Protein AF-A0A965PF74-F1 (afdb_monomer_lite)

Secondary structure (DSSP, 8-state):
----PPPPPPP-TTPPPP--STT-PPPP-GGGB-SS--SSEEETTTS-GGGGGG-SEEE--S-GGGTGGGGT-THHHHTTT-SEEE-------TTS-HHHHHHHHHHHHHHHHHHHHTT-EEEEE----GGGHHHHTTT--TT---EE-PPP---S--

pLDDT: mean 89.82, std 16.33, range [37.0, 98.81]

Foldseek 3Di:
DPPPDPDDDWDPPPDQADFPDPLSAHAADQVQADPDADPPEDEQPPDDLVCLLVGQEYEDPDDCVSCVCCLRHLCSNVVSVHQEYEFNQDAAAPPDDPVVNSVSLNSSRVSNRVVVVSNHRYAYEQEYYPVCNVVNCTSYDPPRDHYDYDDDPPPPPD

Radius of gyration: 15.99 Å; chains: 1; bounding box: 38×32×56 Å

Sequence (158 aa):
MTTDQPSQPAAPLDIVWPTDNPLELPTLRLDRQASAIVAPMACWGTVRRRDQRNVNSWHFFTDDYRFSRLWTHPQEVVATGARVCVEPNFSALDSMPFPVGWNNLYRKRWVARWWQEQGIDVIADLYVGAKYQAHNWMGIPKGWRAYATRGSAEDPEA

Structure (mmCIF, N/CA/C/O backbone):
data_AF-A0A965PF74-F1
#
_entry.id   AF-A0A965PF74-F1
#
loop_
_atom_site.group_PDB
_atom_site.id
_atom_site.type_symbol
_atom_site.label_atom_id
_atom_site.label_alt_id
_atom_site.label_comp_id
_atom_site.label_asym_id
_atom_site.label_entity_id
_atom_site.label_seq_id
_atom_site.pdbx_PDB_ins_code
_atom_site.Cartn_x
_atom_site.Cartn_y
_atom_site.Cartn_z
_atom_site.occupancy
_atom_site.B_iso_or_equiv
_atom_site.auth_seq_id
_atom_site.auth_comp_id
_atom_site.auth_asym_id
_atom_site.auth_atom_id
_atom_site.pdbx_PDB_model_num
ATOM 1 N N . MET A 1 1 ? 2.000 18.811 35.491 1.00 37.94 1 MET A N 1
ATOM 2 C CA . MET A 1 1 ? 2.237 17.385 35.187 1.00 37.94 1 MET A CA 1
ATOM 3 C C . MET A 1 1 ? 1.993 17.172 33.705 1.00 37.94 1 MET A C 1
ATOM 5 O O . MET A 1 1 ? 0.865 16.959 33.286 1.00 37.94 1 MET A O 1
ATOM 9 N N . THR A 1 2 ? 3.034 17.352 32.902 1.00 37.00 2 THR A N 1
ATOM 10 C CA . THR A 1 2 ? 3.057 17.007 31.480 1.00 37.00 2 THR A CA 1
ATOM 11 C C . THR A 1 2 ? 3.155 15.489 31.391 1.00 37.00 2 THR A C 1
ATOM 13 O O . THR A 1 2 ? 4.157 14.912 31.798 1.00 37.00 2 THR A O 1
ATOM 16 N N . THR A 1 3 ? 2.091 14.828 30.941 1.00 40.38 3 THR A N 1
ATOM 17 C CA . THR A 1 3 ? 2.146 13.413 30.564 1.00 40.38 3 THR A CA 1
ATOM 18 C C . THR A 1 3 ? 3.045 13.293 29.344 1.00 40.38 3 THR A C 1
ATOM 20 O O . THR A 1 3 ? 2.621 13.595 28.227 1.00 40.38 3 THR A O 1
ATOM 23 N N . ASP A 1 4 ? 4.290 12.905 29.583 1.00 42.03 4 ASP A N 1
ATOM 24 C CA . ASP A 1 4 ? 5.231 12.488 28.556 1.00 42.03 4 ASP A CA 1
ATOM 25 C C . ASP A 1 4 ? 4.691 11.170 27.984 1.00 42.03 4 ASP A C 1
ATOM 27 O O . ASP A 1 4 ? 4.778 10.113 28.613 1.00 42.03 4 ASP A O 1
ATOM 31 N N . GLN A 1 5 ? 3.977 11.241 26.856 1.00 38.75 5 GLN A N 1
ATOM 32 C CA . GLN A 1 5 ? 3.626 10.022 26.137 1.00 38.75 5 GLN A CA 1
ATOM 33 C C . GLN A 1 5 ? 4.939 9.439 25.614 1.00 38.75 5 GLN A C 1
ATOM 35 O O . GLN A 1 5 ? 5.648 10.156 24.903 1.00 38.75 5 GLN A O 1
ATOM 40 N N . PRO A 1 6 ? 5.279 8.175 25.923 1.00 39.25 6 PRO A N 1
ATOM 41 C CA . PRO A 1 6 ? 6.490 7.580 25.387 1.00 39.25 6 PRO A CA 1
ATOM 42 C C . PRO A 1 6 ? 6.424 7.666 23.863 1.00 39.25 6 PRO A C 1
ATOM 44 O O . PRO A 1 6 ? 5.467 7.189 23.244 1.00 39.25 6 PRO A O 1
ATOM 47 N N . SER A 1 7 ? 7.414 8.336 23.269 1.00 51.66 7 SER A N 1
ATOM 48 C CA . SER A 1 7 ? 7.573 8.353 21.819 1.00 51.66 7 SER A CA 1
ATOM 49 C C . SER A 1 7 ? 7.636 6.902 21.348 1.00 51.66 7 SER A C 1
ATOM 51 O O . SER A 1 7 ? 8.494 6.134 21.781 1.00 51.66 7 SER A O 1
ATOM 53 N N . GLN A 1 8 ? 6.662 6.484 20.537 1.00 54.59 8 GLN A N 1
ATOM 54 C CA . GLN A 1 8 ? 6.708 5.152 19.948 1.00 54.59 8 GLN A CA 1
ATOM 55 C C . GLN A 1 8 ? 7.970 5.086 19.082 1.00 54.59 8 GLN A C 1
ATOM 57 O O . GLN A 1 8 ? 8.143 5.966 18.226 1.00 54.59 8 GLN A O 1
ATOM 62 N N . PRO A 1 9 ? 8.859 4.103 19.309 1.00 51.38 9 PRO A N 1
ATOM 63 C CA . PRO A 1 9 ? 10.098 4.014 18.558 1.00 51.38 9 PRO A CA 1
ATOM 64 C C . PRO A 1 9 ? 9.778 3.919 17.066 1.00 51.38 9 PRO A C 1
ATOM 66 O O . PRO A 1 9 ? 8.797 3.285 16.667 1.00 51.38 9 PRO A O 1
ATOM 69 N N . ALA A 1 10 ? 10.588 4.590 16.245 1.00 60.22 10 ALA A N 1
ATOM 70 C CA . ALA A 1 10 ? 10.552 4.404 14.802 1.00 60.22 10 ALA A CA 1
ATOM 71 C C . ALA A 1 10 ? 10.654 2.911 14.485 1.00 60.22 10 ALA A C 1
ATOM 73 O O . ALA A 1 10 ? 11.410 2.190 15.142 1.00 60.22 10 ALA A O 1
ATOM 74 N N . ALA A 1 11 ? 9.876 2.445 13.507 1.00 62.16 11 ALA A N 1
ATOM 75 C CA . ALA A 1 11 ? 10.027 1.080 13.032 1.00 62.16 11 ALA A CA 1
ATOM 76 C C . ALA A 1 11 ? 11.496 0.850 12.643 1.00 62.16 11 ALA A C 1
ATOM 78 O O . ALA A 1 11 ? 12.057 1.681 11.921 1.00 62.16 11 ALA A O 1
ATOM 79 N N . PRO A 1 12 ? 12.135 -0.236 13.109 1.00 64.50 12 PRO A N 1
ATOM 80 C CA . PRO A 1 12 ? 13.485 -0.537 12.676 1.00 64.50 12 PRO A CA 1
ATOM 81 C C . PRO A 1 12 ? 13.431 -0.825 11.173 1.00 64.50 12 PRO A C 1
ATOM 83 O O . PRO A 1 12 ? 12.818 -1.801 10.738 1.00 64.50 12 PRO A O 1
ATOM 86 N N . LEU A 1 13 ? 14.043 0.057 10.377 1.00 67.38 13 LEU A N 1
ATOM 87 C CA . LEU A 1 13 ? 14.152 -0.093 8.919 1.00 67.38 13 LEU A CA 1
ATOM 88 C C . LEU A 1 13 ? 14.994 -1.314 8.516 1.00 67.38 13 LEU A C 1
ATOM 90 O O . LEU A 1 13 ? 15.028 -1.673 7.344 1.00 67.38 13 LEU A O 1
ATOM 94 N N . ASP A 1 14 ? 15.619 -1.972 9.491 1.00 77.62 14 ASP A N 1
ATOM 95 C CA . ASP A 1 14 ? 16.478 -3.141 9.320 1.00 77.62 14 ASP A CA 1
ATOM 96 C C . ASP A 1 14 ? 15.683 -4.458 9.218 1.00 77.62 14 ASP A C 1
ATOM 98 O O . ASP A 1 14 ? 16.266 -5.542 9.168 1.00 77.62 14 ASP A O 1
ATOM 102 N N . ILE A 1 15 ? 14.345 -4.398 9.200 1.00 85.88 15 ILE A N 1
ATOM 103 C CA . ILE A 1 15 ? 13.514 -5.582 8.974 1.00 85.88 15 ILE A CA 1
ATOM 104 C C . ILE A 1 15 ? 13.440 -5.893 7.477 1.00 85.88 15 ILE A C 1
ATOM 106 O O . ILE A 1 15 ? 12.906 -5.109 6.685 1.00 85.88 15 ILE A O 1
ATOM 110 N N . VAL A 1 16 ? 13.888 -7.097 7.123 1.00 88.56 16 VAL A N 1
ATOM 111 C CA . VAL A 1 16 ? 13.717 -7.69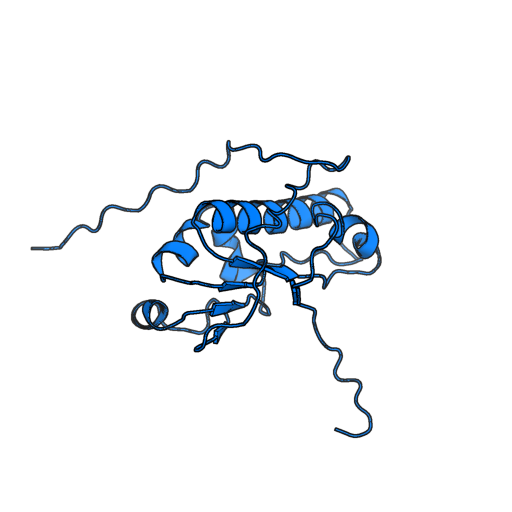1 5.795 1.00 88.56 16 VAL A CA 1
ATOM 112 C C . VAL A 1 16 ? 12.513 -8.628 5.817 1.00 88.56 16 VAL A C 1
ATOM 114 O O . VAL A 1 16 ? 12.471 -9.601 6.572 1.00 88.56 16 VAL A O 1
ATOM 117 N N . TRP A 1 17 ? 11.519 -8.335 4.983 1.00 93.75 17 TRP A N 1
ATOM 118 C CA . TRP A 1 17 ? 10.335 -9.175 4.830 1.00 93.75 17 TRP A CA 1
ATOM 119 C C . TRP A 1 17 ? 10.550 -10.251 3.757 1.00 93.75 17 TRP A C 1
ATOM 121 O O . TRP A 1 17 ? 11.285 -10.013 2.800 1.00 93.75 17 TRP A O 1
ATOM 131 N N . PRO A 1 18 ? 9.870 -11.409 3.854 1.00 95.06 18 PRO A N 1
ATOM 132 C CA . PRO A 1 18 ? 9.856 -12.390 2.775 1.00 95.06 18 PRO A CA 1
ATOM 133 C C . PRO A 1 18 ? 9.429 -11.779 1.430 1.00 95.06 18 PRO A C 1
ATOM 135 O O . PRO A 1 18 ? 8.481 -10.991 1.375 1.00 95.06 18 PRO A O 1
ATOM 138 N N . THR A 1 19 ? 10.110 -12.198 0.365 1.00 95.56 19 THR A N 1
ATOM 139 C CA . THR A 1 19 ? 9.880 -11.810 -1.032 1.00 95.56 19 THR A CA 1
ATOM 140 C C . THR A 1 19 ? 9.872 -13.055 -1.921 1.00 95.56 19 THR A C 1
ATOM 142 O O . THR A 1 19 ? 10.561 -14.036 -1.640 1.00 95.56 19 THR A O 1
ATOM 145 N N . ASP A 1 20 ? 9.105 -13.009 -3.003 1.00 93.00 20 ASP A N 1
ATOM 146 C CA . ASP A 1 20 ? 9.021 -14.022 -4.060 1.00 93.00 20 ASP A CA 1
ATOM 147 C C . ASP A 1 20 ? 9.363 -13.457 -5.453 1.00 93.00 20 ASP A C 1
ATOM 149 O O . ASP A 1 20 ? 9.092 -14.085 -6.477 1.00 93.00 20 ASP A O 1
ATOM 153 N N . ASN A 1 21 ? 9.950 -12.258 -5.502 1.00 94.81 21 ASN A N 1
ATOM 154 C CA . ASN A 1 21 ? 10.217 -11.513 -6.729 1.00 94.81 21 ASN A CA 1
ATOM 155 C C . ASN A 1 21 ? 11.663 -10.976 -6.777 1.00 94.81 21 ASN A C 1
ATOM 157 O O . ASN A 1 21 ? 12.270 -10.737 -5.731 1.00 94.81 21 ASN A O 1
ATOM 161 N N . PRO A 1 22 ? 12.223 -10.758 -7.984 1.00 93.88 22 PRO A N 1
ATOM 162 C CA . PRO A 1 22 ? 13.640 -10.424 -8.167 1.00 93.88 22 PRO A CA 1
ATOM 163 C C . PRO A 1 22 ? 14.024 -9.005 -7.727 1.00 93.88 22 PRO A C 1
ATOM 165 O O . PRO A 1 22 ? 15.208 -8.698 -7.670 1.00 93.88 22 PRO A O 1
ATOM 168 N N . LEU A 1 23 ? 13.046 -8.133 -7.454 1.00 91.75 23 LEU A N 1
ATOM 169 C CA . LEU A 1 23 ? 13.280 -6.776 -6.948 1.00 91.75 23 LEU A CA 1
ATOM 170 C C . LEU A 1 23 ? 13.248 -6.698 -5.419 1.00 91.75 23 LEU A C 1
ATOM 172 O O . LEU A 1 23 ? 13.310 -5.602 -4.868 1.00 91.75 23 LEU A O 1
ATOM 176 N N . GLU A 1 24 ? 13.105 -7.843 -4.748 1.00 94.00 24 GLU A N 1
ATOM 177 C CA . GLU A 1 24 ? 13.009 -7.934 -3.292 1.00 94.00 24 GLU A CA 1
ATOM 178 C C . GLU A 1 24 ? 11.875 -7.081 -2.696 1.00 94.00 24 GLU A C 1
ATOM 180 O O . GLU A 1 24 ? 11.925 -6.669 -1.538 1.00 94.00 24 GLU A O 1
ATOM 185 N N . LEU A 1 25 ? 10.811 -6.831 -3.474 1.00 95.56 25 LEU A N 1
ATOM 186 C CA . LEU A 1 25 ? 9.625 -6.164 -2.948 1.00 95.56 25 LEU A CA 1
ATOM 187 C C . LEU A 1 25 ? 8.958 -7.088 -1.919 1.00 95.56 25 LEU A C 1
ATOM 189 O O . LEU A 1 25 ? 8.652 -8.233 -2.261 1.00 95.56 25 LEU A O 1
ATOM 193 N N . PRO A 1 26 ? 8.670 -6.618 -0.694 1.00 96.38 26 PRO A N 1
ATOM 194 C CA . PRO A 1 26 ? 7.981 -7.423 0.306 1.00 96.38 26 PRO A CA 1
ATOM 195 C C . PRO A 1 26 ? 6.675 -8.012 -0.225 1.00 96.38 26 PRO A C 1
ATOM 197 O O . PRO A 1 26 ? 5.813 -7.282 -0.721 1.00 96.38 26 PRO A O 1
ATOM 200 N N . THR A 1 27 ? 6.505 -9.326 -0.082 1.00 97.94 27 THR A N 1
ATOM 201 C CA . THR A 1 27 ? 5.237 -9.981 -0.412 1.00 97.94 27 THR A CA 1
ATOM 202 C C . THR A 1 27 ? 4.219 -9.670 0.681 1.00 97.94 27 THR A C 1
ATOM 204 O O . THR A 1 27 ? 4.476 -9.900 1.865 1.00 97.94 27 THR A O 1
ATOM 207 N N . LEU A 1 28 ? 3.059 -9.125 0.314 1.00 98.12 28 LEU A N 1
ATOM 208 C CA . LEU A 1 28 ? 1.974 -8.860 1.255 1.00 98.12 28 LEU A CA 1
ATOM 209 C C . LEU A 1 28 ? 1.407 -10.168 1.819 1.00 98.12 28 LEU A C 1
ATOM 211 O O . LEU A 1 28 ? 1.391 -11.217 1.175 1.00 98.12 28 LEU A O 1
ATOM 215 N N . ARG A 1 29 ? 0.898 -10.086 3.044 1.00 98.06 29 ARG A N 1
ATOM 216 C CA . ARG A 1 29 ? 0.247 -11.178 3.766 1.00 98.06 29 ARG A CA 1
ATOM 217 C C . ARG A 1 29 ? -1.188 -11.367 3.297 1.00 98.06 29 ARG A C 1
ATOM 219 O O . ARG A 1 29 ? -2.026 -10.495 3.517 1.00 98.06 29 ARG A O 1
ATOM 226 N N . LEU A 1 30 ? -1.484 -12.504 2.668 1.00 97.81 30 LEU A N 1
ATOM 227 C CA . LEU A 1 30 ? -2.816 -12.795 2.122 1.00 97.81 30 LEU A CA 1
ATOM 228 C C . LEU A 1 30 ? -3.917 -12.833 3.202 1.00 97.81 30 LEU A C 1
ATOM 230 O O . LEU A 1 30 ? -5.061 -12.479 2.920 1.00 97.81 30 LEU A O 1
ATOM 234 N N . ASP A 1 31 ? -3.566 -13.220 4.433 1.00 97.94 31 ASP A N 1
ATOM 235 C CA . ASP A 1 31 ? -4.443 -13.237 5.614 1.00 97.94 31 ASP A CA 1
ATOM 236 C C . ASP A 1 31 ? -4.758 -11.836 6.170 1.00 97.94 31 ASP A C 1
ATOM 238 O O . ASP A 1 31 ? -5.593 -11.705 7.058 1.00 97.94 31 ASP A O 1
ATOM 242 N N . ARG A 1 32 ? -4.107 -10.795 5.637 1.00 98.19 32 ARG A N 1
ATOM 243 C CA . ARG A 1 32 ? -4.263 -9.381 6.013 1.00 98.19 32 ARG A CA 1
ATOM 244 C C . ARG A 1 32 ? -4.643 -8.499 4.824 1.00 98.19 32 ARG A C 1
ATOM 246 O O . ARG A 1 32 ? -4.284 -7.320 4.771 1.00 98.19 32 ARG A O 1
ATOM 253 N N . GLN A 1 33 ? -5.319 -9.070 3.831 1.00 98.38 33 GLN A N 1
ATOM 254 C CA . GLN A 1 33 ? -6.001 -8.283 2.804 1.00 98.38 33 GLN A CA 1
ATOM 255 C C . GLN A 1 33 ? -7.323 -7.748 3.366 1.00 98.38 33 GLN A C 1
ATOM 257 O O . GLN A 1 33 ? -8.042 -8.470 4.058 1.00 98.38 33 GLN A O 1
ATOM 262 N N . ALA A 1 34 ? -7.675 -6.504 3.055 1.00 98.00 34 ALA A N 1
ATOM 263 C CA . ALA A 1 34 ? -8.940 -5.942 3.513 1.00 98.00 34 ALA A CA 1
ATOM 264 C C . ALA A 1 34 ? -10.137 -6.609 2.818 1.00 98.00 34 ALA A C 1
ATOM 266 O O . ALA A 1 34 ? -10.155 -6.778 1.601 1.00 98.00 34 ALA A O 1
ATOM 267 N N . SER A 1 35 ? -11.168 -6.949 3.590 1.00 96.00 35 SER A N 1
ATOM 268 C CA . SER A 1 35 ? -12.439 -7.476 3.066 1.00 96.00 35 SER A CA 1
ATOM 269 C C . SER A 1 35 ? -13.509 -6.396 2.880 1.00 96.00 35 SER A C 1
ATOM 271 O O . SER A 1 35 ? -14.448 -6.583 2.110 1.00 96.00 35 SER A O 1
ATOM 273 N N . ALA A 1 36 ? -13.366 -5.263 3.570 1.00 95.69 36 ALA A N 1
ATOM 274 C CA . ALA A 1 36 ? -14.255 -4.112 3.498 1.00 95.69 36 ALA A CA 1
ATOM 275 C C . ALA A 1 36 ? -13.521 -2.844 3.957 1.00 95.69 36 ALA A C 1
ATOM 277 O O . ALA A 1 36 ? -12.499 -2.917 4.637 1.00 95.69 36 ALA A O 1
ATOM 278 N N . ILE A 1 37 ? -14.081 -1.680 3.632 1.00 96.31 37 ILE A N 1
ATOM 279 C CA . ILE A 1 37 ? -13.679 -0.399 4.221 1.00 96.31 37 ILE A CA 1
ATOM 280 C C . ILE A 1 37 ? -14.465 -0.204 5.519 1.00 96.31 37 ILE A C 1
ATOM 282 O O . ILE A 1 37 ? -15.681 -0.391 5.550 1.00 96.31 37 ILE A O 1
ATOM 286 N N . VAL A 1 38 ? -13.787 0.213 6.589 1.00 97.56 38 VAL A N 1
ATOM 287 C CA . VAL A 1 38 ? -14.428 0.528 7.872 1.00 97.56 38 VAL A CA 1
ATOM 288 C C . VAL A 1 38 ? -14.577 2.042 7.997 1.00 97.56 38 VAL A C 1
ATOM 290 O O . VAL A 1 38 ? -13.586 2.766 8.074 1.00 97.56 38 VAL A O 1
ATOM 293 N N . ALA A 1 39 ? -15.814 2.535 8.013 1.00 96.81 39 ALA A N 1
ATOM 294 C CA . ALA A 1 39 ? -16.088 3.962 8.155 1.00 96.81 39 ALA A CA 1
ATOM 295 C C . ALA A 1 39 ? -15.757 4.484 9.577 1.00 96.81 39 ALA A C 1
ATOM 297 O O . ALA A 1 39 ? -15.906 3.732 10.541 1.00 96.81 39 ALA A O 1
ATOM 298 N N . PRO A 1 40 ? -15.355 5.758 9.735 1.00 97.44 40 PRO A N 1
ATOM 299 C CA . PRO A 1 40 ? -15.122 6.701 8.651 1.00 97.44 40 PRO A CA 1
ATOM 300 C C . PRO A 1 40 ? -13.771 6.437 7.977 1.00 97.44 40 PRO A C 1
ATOM 302 O O . PRO A 1 40 ? -12.785 6.082 8.629 1.00 97.44 40 PRO A O 1
ATOM 305 N N . MET A 1 41 ? -13.760 6.618 6.657 1.00 97.56 41 MET A N 1
ATOM 306 C CA . MET A 1 41 ? -12.546 6.628 5.851 1.00 97.56 41 MET A CA 1
ATOM 307 C C . MET A 1 41 ? -12.120 8.072 5.604 1.00 97.56 41 MET A C 1
ATOM 309 O O . MET A 1 41 ? -12.970 8.923 5.344 1.00 97.56 41 MET A O 1
ATOM 313 N N . ALA A 1 42 ? -10.821 8.351 5.668 1.00 98.12 42 ALA A N 1
ATOM 314 C CA . ALA A 1 42 ? -10.301 9.684 5.398 1.00 98.12 42 ALA A CA 1
ATOM 315 C C . ALA A 1 42 ? -8.966 9.658 4.650 1.00 98.12 42 ALA A C 1
ATOM 317 O O . ALA A 1 42 ? -8.232 8.667 4.657 1.00 98.12 42 ALA A O 1
ATOM 318 N N . CYS A 1 43 ? -8.650 10.788 4.018 1.00 97.56 43 CYS A N 1
ATOM 319 C CA . CYS A 1 43 ? -7.372 11.001 3.358 1.00 97.56 43 CYS A CA 1
ATOM 320 C C . CYS A 1 43 ? -6.306 11.356 4.393 1.00 97.56 43 CYS A C 1
ATOM 322 O O . CYS A 1 43 ? -6.500 12.241 5.235 1.00 97.56 43 CYS A O 1
ATOM 324 N N . TRP A 1 44 ? -5.146 10.709 4.313 1.00 97.75 44 TRP A N 1
ATOM 325 C CA . TRP A 1 44 ? -4.035 11.049 5.189 1.00 97.75 44 TRP A CA 1
ATOM 326 C C . TRP A 1 44 ? -3.633 12.522 5.033 1.00 97.75 44 TRP A C 1
ATOM 328 O O . TRP A 1 44 ? -3.555 13.067 3.931 1.00 97.75 44 TRP A O 1
ATOM 338 N N . GLY A 1 45 ? -3.389 13.190 6.161 1.00 95.69 45 GLY A N 1
ATOM 339 C CA . GLY A 1 45 ? -2.996 14.598 6.193 1.00 95.69 45 GLY A CA 1
ATOM 340 C C . GLY A 1 45 ? -4.127 15.614 5.981 1.00 95.69 45 GLY A C 1
ATOM 341 O O . GLY A 1 45 ? -3.831 16.808 5.986 1.00 95.69 45 GLY A O 1
ATOM 342 N N . THR A 1 46 ? -5.392 15.202 5.816 1.00 96.56 46 THR A N 1
ATOM 343 C CA . THR A 1 46 ? -6.544 16.137 5.782 1.00 96.56 46 THR A CA 1
ATOM 344 C C . THR A 1 46 ? -7.267 16.248 7.127 1.00 96.56 46 THR A C 1
ATOM 346 O O . THR A 1 46 ? -7.935 17.244 7.397 1.00 96.56 46 THR A O 1
ATOM 349 N N . VAL A 1 47 ? -7.091 15.258 8.005 1.00 96.81 47 VAL A N 1
ATOM 350 C CA . VAL A 1 47 ? -7.692 15.213 9.344 1.00 96.81 47 VAL A CA 1
ATOM 351 C C . VAL A 1 47 ? -6.729 15.787 10.383 1.00 96.81 47 VAL A C 1
ATOM 353 O O . VAL A 1 47 ? -5.542 15.443 10.419 1.00 96.81 47 VAL A O 1
ATOM 356 N N . ARG A 1 48 ? -7.242 16.648 11.271 1.00 94.88 48 ARG A N 1
ATOM 357 C CA . ARG A 1 48 ? -6.468 17.226 12.382 1.00 94.88 48 ARG A CA 1
ATOM 358 C C . ARG A 1 48 ? -5.982 16.115 13.313 1.00 94.88 48 ARG A C 1
ATOM 360 O O . ARG A 1 48 ? -6.749 15.222 13.648 1.00 94.88 48 ARG A O 1
ATOM 367 N N . ARG A 1 49 ? -4.746 16.215 13.815 1.00 91.75 49 ARG A N 1
ATOM 368 C CA . ARG A 1 49 ? -4.110 15.177 14.658 1.00 91.75 49 ARG A CA 1
ATOM 369 C C . ARG A 1 49 ? -4.987 14.654 15.801 1.00 91.75 49 ARG A C 1
ATOM 371 O O . ARG A 1 49 ? -5.060 13.451 16.003 1.00 91.75 49 ARG A O 1
ATOM 378 N N . ARG A 1 50 ? -5.681 15.542 16.522 1.00 93.19 50 ARG A N 1
ATOM 379 C CA . ARG A 1 50 ? -6.558 15.158 17.646 1.00 93.19 50 ARG A CA 1
ATOM 380 C C . ARG A 1 50 ? -7.772 14.316 17.229 1.00 93.19 50 ARG A C 1
ATOM 382 O O . ARG A 1 50 ? -8.282 13.561 18.043 1.00 93.19 50 ARG A O 1
ATOM 389 N N . ASP A 1 51 ? -8.202 14.447 15.975 1.00 96.56 51 ASP A N 1
ATOM 390 C CA . ASP A 1 51 ? -9.398 13.805 15.427 1.00 96.56 51 ASP A CA 1
ATOM 391 C C . ASP A 1 51 ? -9.048 12.511 14.660 1.00 96.56 51 ASP A C 1
ATOM 393 O O . ASP A 1 51 ? -9.937 11.750 14.293 1.00 96.56 51 ASP A O 1
ATOM 397 N N . GLN A 1 52 ? -7.755 12.219 14.448 1.00 96.56 52 GLN A N 1
ATOM 398 C CA . GLN A 1 52 ? -7.296 11.037 13.702 1.00 96.56 52 GLN A CA 1
ATOM 399 C C . GLN A 1 52 ? -7.699 9.712 14.359 1.00 96.56 52 GLN A C 1
ATOM 401 O O . GLN A 1 52 ? -7.918 8.740 13.649 1.00 96.56 52 GLN A O 1
ATOM 406 N N . ARG A 1 53 ? -7.863 9.679 15.690 1.00 96.00 53 ARG A N 1
ATOM 407 C CA . ARG A 1 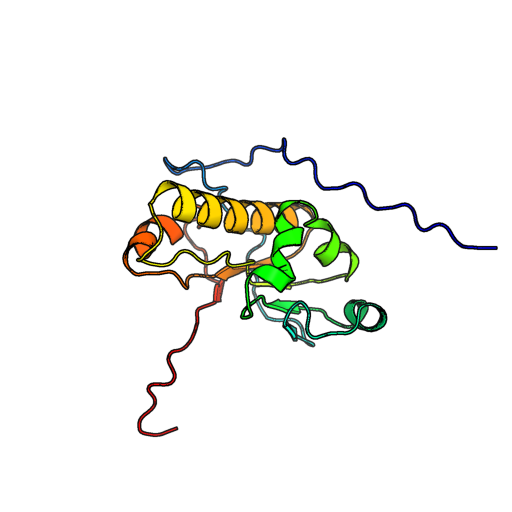53 ? -8.335 8.484 16.418 1.00 96.00 53 ARG A CA 1
ATOM 408 C C . ARG A 1 53 ? -9.788 8.103 16.124 1.00 96.00 53 ARG A C 1
ATOM 410 O O . ARG A 1 53 ? -10.221 7.028 16.515 1.00 96.00 53 ARG A O 1
ATOM 417 N N . ASN A 1 54 ? -10.534 8.976 15.449 1.00 97.00 54 ASN A N 1
ATOM 418 C CA . ASN A 1 54 ? -11.902 8.699 15.022 1.00 97.00 54 ASN A CA 1
ATOM 419 C C . ASN A 1 54 ? -11.959 8.084 13.615 1.00 97.00 54 ASN A C 1
ATOM 421 O O . ASN A 1 54 ? -13.052 7.800 13.136 1.00 97.00 54 ASN A O 1
ATOM 425 N N . VAL A 1 55 ? -10.818 7.916 12.936 1.00 98.25 55 VAL A N 1
ATOM 426 C CA . VAL A 1 55 ? -10.735 7.366 11.579 1.00 98.25 55 VAL A CA 1
ATOM 427 C C . VAL A 1 55 ? -10.396 5.886 11.639 1.00 98.25 55 VAL A C 1
ATOM 429 O O . VAL A 1 55 ? -9.371 5.495 12.187 1.00 98.25 55 VAL A O 1
ATOM 432 N N . ASN A 1 56 ? -11.249 5.062 11.031 1.00 98.25 56 ASN A N 1
ATOM 433 C CA . ASN A 1 56 ? -11.063 3.614 11.009 1.00 98.25 56 ASN A CA 1
ATOM 434 C C . ASN A 1 56 ? -10.343 3.134 9.743 1.00 98.25 56 ASN A C 1
ATOM 436 O O . ASN A 1 56 ? -9.724 2.068 9.776 1.00 98.25 56 ASN A O 1
ATOM 440 N N . SER A 1 57 ? -10.410 3.904 8.649 1.00 98.62 57 SER A N 1
ATOM 441 C CA . SER A 1 57 ? -9.717 3.579 7.398 1.00 98.62 57 SER A CA 1
ATOM 442 C C . SER A 1 57 ? -8.965 4.768 6.803 1.00 98.62 57 SER A C 1
ATOM 444 O O . SER A 1 57 ? -9.523 5.858 6.682 1.00 98.62 57 SER A O 1
ATOM 446 N N . TRP A 1 58 ? -7.727 4.556 6.357 1.00 98.50 58 TRP A N 1
ATOM 447 C CA . TRP A 1 58 ? -6.933 5.592 5.684 1.00 98.50 58 TRP A CA 1
ATOM 448 C C . TRP A 1 58 ? -6.716 5.289 4.206 1.00 98.50 58 TRP A C 1
ATOM 450 O O . TRP A 1 58 ? -6.480 4.144 3.823 1.00 98.50 58 TRP A O 1
ATOM 460 N N . HIS A 1 59 ? -6.733 6.336 3.383 1.00 97.62 59 HIS A N 1
ATOM 461 C CA . HIS A 1 59 ? -6.195 6.297 2.026 1.00 97.62 59 HIS A CA 1
ATOM 462 C C . HIS A 1 59 ? -5.162 7.404 1.806 1.00 97.62 59 HIS A C 1
ATOM 464 O O . HIS A 1 59 ? -5.133 8.409 2.521 1.00 97.62 59 HIS A O 1
ATOM 470 N N . PHE A 1 60 ? -4.330 7.220 0.781 1.00 97.19 60 PHE A N 1
ATOM 471 C CA . PHE A 1 60 ? -3.179 8.078 0.487 1.00 97.19 60 PHE A CA 1
ATOM 472 C C . PHE A 1 60 ? -3.250 8.702 -0.912 1.00 97.19 60 PHE A C 1
ATOM 474 O O . PHE A 1 60 ? -2.233 9.085 -1.474 1.00 97.19 60 PHE A O 1
ATOM 481 N N . PHE A 1 61 ? -4.460 8.840 -1.465 1.00 94.62 61 PHE A N 1
ATOM 482 C CA . PHE A 1 61 ? -4.723 9.549 -2.727 1.00 94.62 61 PHE A CA 1
ATOM 483 C C . PHE A 1 61 ? -4.562 11.071 -2.569 1.00 94.62 61 PHE A C 1
ATOM 485 O O . PHE A 1 61 ? -5.528 11.828 -2.601 1.00 94.62 61 PHE A O 1
ATOM 492 N N . THR A 1 62 ? -3.327 11.501 -2.340 1.00 94.19 62 THR A N 1
ATOM 493 C CA . THR A 1 62 ? -2.890 12.885 -2.148 1.00 94.19 62 THR A CA 1
ATOM 494 C C . THR A 1 62 ? -1.399 12.980 -2.482 1.00 94.19 62 THR A C 1
ATOM 496 O O . THR A 1 62 ? -0.754 11.967 -2.723 1.00 94.19 62 THR A O 1
ATOM 499 N N . ASP A 1 63 ? -0.828 14.181 -2.460 1.00 93.56 63 ASP A N 1
ATOM 500 C CA . ASP A 1 63 ? 0.605 14.372 -2.692 1.00 93.56 63 ASP A CA 1
ATOM 501 C C . ASP A 1 63 ? 1.506 13.604 -1.702 1.00 93.56 63 ASP A C 1
ATOM 503 O O . ASP A 1 63 ? 1.353 13.725 -0.478 1.00 93.56 63 ASP A O 1
ATOM 507 N N . ASP A 1 64 ? 2.522 12.919 -2.241 1.00 93.00 64 ASP A N 1
ATOM 508 C CA . ASP A 1 64 ? 3.520 12.122 -1.513 1.00 93.00 64 ASP A CA 1
ATOM 509 C C . ASP A 1 64 ? 4.113 12.813 -0.284 1.00 93.00 64 ASP A C 1
ATOM 511 O O . ASP A 1 64 ? 4.370 12.168 0.735 1.00 93.00 64 ASP A O 1
ATOM 515 N N . TYR A 1 65 ? 4.342 14.131 -0.342 1.00 93.75 65 TYR A N 1
ATOM 516 C CA . TYR A 1 65 ? 4.990 14.848 0.757 1.00 93.75 65 TYR A CA 1
ATOM 517 C C . TYR A 1 65 ? 4.221 14.689 2.078 1.00 93.75 65 TYR A C 1
ATOM 519 O O . TYR A 1 65 ? 4.851 14.634 3.136 1.00 93.75 65 TYR A O 1
ATOM 527 N N . ARG A 1 66 ? 2.888 14.525 2.029 1.00 95.00 66 ARG A N 1
ATOM 528 C CA . ARG A 1 66 ? 2.030 14.368 3.216 1.00 95.00 66 ARG A CA 1
ATOM 529 C C . ARG A 1 66 ? 2.255 13.061 3.970 1.00 95.00 66 ARG A C 1
ATOM 531 O O . ARG A 1 66 ? 2.036 13.020 5.178 1.00 95.00 66 ARG A O 1
ATOM 538 N N . PHE A 1 67 ? 2.670 12.004 3.277 1.00 95.19 67 PHE A N 1
ATOM 539 C CA . PHE A 1 67 ? 2.916 10.681 3.861 1.00 95.19 67 PHE A CA 1
ATOM 540 C C . PHE A 1 67 ? 4.360 10.202 3.687 1.00 95.19 67 PHE A C 1
ATOM 542 O O . PHE A 1 67 ? 4.704 9.105 4.116 1.00 95.19 67 PHE A O 1
ATOM 549 N N . SER A 1 68 ? 5.238 11.043 3.135 1.00 94.12 68 SER A N 1
ATOM 550 C CA . SER A 1 68 ? 6.670 10.775 2.961 1.00 94.12 68 SER A CA 1
ATOM 551 C C . SER A 1 68 ? 7.342 10.256 4.236 1.00 94.12 68 SER A C 1
ATOM 553 O O . SER A 1 68 ? 8.156 9.331 4.180 1.00 94.12 68 SER A O 1
ATOM 555 N N . ARG A 1 69 ? 6.938 10.803 5.391 1.00 94.00 69 ARG A N 1
ATOM 556 C CA . ARG A 1 69 ? 7.429 10.427 6.719 1.00 94.00 69 ARG A CA 1
ATOM 557 C C . ARG A 1 69 ? 7.046 9.005 7.136 1.00 94.00 69 ARG A C 1
ATOM 559 O O . ARG A 1 69 ? 7.784 8.409 7.910 1.00 94.00 69 ARG A O 1
ATOM 566 N N . LEU A 1 70 ? 5.966 8.430 6.601 1.00 95.38 70 LEU A N 1
ATOM 567 C CA . LEU A 1 70 ? 5.532 7.067 6.940 1.00 95.38 70 LEU A CA 1
ATOM 568 C C . LEU A 1 70 ? 6.530 5.999 6.500 1.00 95.38 70 LEU A C 1
ATOM 570 O O . LEU A 1 70 ? 6.499 4.898 7.030 1.00 95.38 70 LEU A O 1
ATOM 574 N N . TRP A 1 71 ? 7.452 6.331 5.593 1.00 94.00 71 TRP A N 1
ATOM 575 C CA . TRP A 1 71 ? 8.579 5.456 5.285 1.00 94.00 71 TRP A CA 1
ATOM 576 C C . TRP A 1 71 ? 9.440 5.171 6.522 1.00 94.00 71 TRP A C 1
ATOM 578 O O . TRP A 1 71 ? 9.776 4.028 6.786 1.00 94.00 71 TRP A O 1
ATOM 588 N N . THR A 1 72 ? 9.761 6.204 7.300 1.00 93.25 72 THR A N 1
ATOM 589 C CA . THR A 1 72 ? 10.591 6.091 8.510 1.00 93.25 72 THR A CA 1
ATOM 590 C C . THR A 1 72 ? 9.759 5.989 9.790 1.00 93.25 72 THR A C 1
ATOM 592 O O . THR A 1 72 ? 10.277 5.598 10.830 1.00 93.25 72 THR A O 1
ATOM 595 N N . HIS A 1 73 ? 8.478 6.364 9.734 1.00 94.94 73 HIS A N 1
ATOM 596 C CA . HIS A 1 73 ? 7.565 6.392 10.877 1.00 94.94 73 HIS A CA 1
ATOM 597 C C . HIS A 1 73 ? 6.214 5.721 10.558 1.00 94.94 73 HIS A C 1
ATOM 599 O O . HIS A 1 73 ? 5.162 6.355 10.706 1.00 94.94 73 HIS A O 1
ATOM 605 N N . PRO A 1 74 ? 6.186 4.454 10.107 1.00 95.56 74 PRO A N 1
ATOM 606 C CA . PRO A 1 74 ? 4.934 3.787 9.747 1.00 95.56 74 PRO A CA 1
ATOM 607 C C . PRO A 1 74 ? 3.994 3.606 10.954 1.00 95.56 74 PRO A C 1
ATOM 609 O O . PRO A 1 74 ? 2.779 3.494 10.772 1.00 95.56 74 PRO A O 1
ATOM 612 N N . GLN A 1 75 ? 4.525 3.652 12.185 1.00 95.25 75 GLN A N 1
ATOM 613 C CA . GLN A 1 75 ? 3.760 3.580 13.430 1.00 95.25 75 GLN A CA 1
ATOM 614 C C . GLN A 1 75 ? 2.779 4.741 13.625 1.00 95.25 75 GLN A C 1
ATOM 616 O O . GLN A 1 75 ? 1.819 4.589 14.376 1.00 95.25 75 GLN A O 1
ATOM 621 N N . GLU A 1 76 ? 2.956 5.876 12.933 1.00 96.00 76 GLU A N 1
ATOM 622 C CA . GLU A 1 76 ? 2.011 6.999 13.025 1.00 96.00 76 GLU A CA 1
ATOM 623 C C . GLU A 1 76 ? 0.586 6.583 12.631 1.00 96.00 76 GLU A C 1
ATOM 625 O O . GLU A 1 76 ? -0.370 7.006 13.276 1.00 96.00 76 GLU A O 1
ATOM 630 N N . VAL A 1 77 ? 0.433 5.710 11.628 1.00 97.25 77 VAL A N 1
ATOM 631 C CA . VAL A 1 77 ? -0.877 5.174 11.222 1.00 97.25 77 VAL A CA 1
ATOM 632 C C . VAL A 1 77 ? -1.439 4.232 12.283 1.00 97.25 77 VAL A C 1
ATOM 634 O O . VAL A 1 77 ? -2.610 4.335 12.641 1.00 97.25 77 VAL A O 1
ATOM 637 N N . VAL A 1 78 ? -0.606 3.362 12.851 1.00 96.62 78 VAL A N 1
ATOM 638 C CA . VAL A 1 78 ? -1.017 2.427 13.913 1.00 96.62 78 VAL A CA 1
ATOM 639 C C . VAL A 1 78 ? -1.482 3.179 15.158 1.00 96.62 78 VAL A C 1
ATOM 641 O O . VAL A 1 78 ? -2.497 2.823 15.753 1.00 96.62 78 VAL A O 1
ATOM 644 N N . ALA A 1 79 ? -0.818 4.282 15.507 1.00 96.75 79 ALA A N 1
ATOM 645 C CA . ALA A 1 79 ? -1.198 5.143 16.625 1.00 96.75 79 ALA A CA 1
ATOM 646 C C . ALA A 1 79 ? -2.586 5.799 16.464 1.00 96.75 79 ALA A C 1
ATOM 648 O O . ALA A 1 79 ? -3.163 6.255 17.458 1.00 96.75 79 ALA A O 1
ATOM 649 N N . THR A 1 80 ? -3.134 5.843 15.242 1.00 97.75 80 THR A N 1
ATOM 650 C CA . THR A 1 80 ? -4.515 6.295 15.002 1.00 97.75 80 THR A CA 1
ATOM 651 C C . THR A 1 80 ? -5.563 5.247 15.382 1.00 97.75 80 THR A C 1
ATOM 653 O O . THR A 1 80 ? -6.718 5.609 15.565 1.00 97.75 80 THR A O 1
ATOM 656 N N . GLY A 1 81 ? -5.188 3.973 15.544 1.00 97.56 81 GLY A N 1
ATOM 657 C CA . GLY A 1 81 ? -6.145 2.876 15.723 1.00 97.56 81 GLY A CA 1
ATOM 658 C C . GLY A 1 81 ? -6.800 2.415 14.417 1.00 97.56 81 GLY A C 1
ATOM 659 O O . GLY A 1 81 ? -7.848 1.771 14.453 1.00 97.56 81 GLY A O 1
ATOM 660 N N . ALA A 1 82 ? -6.197 2.749 13.270 1.00 98.06 82 ALA A N 1
ATOM 661 C CA . ALA A 1 82 ? -6.677 2.340 11.957 1.00 98.06 82 ALA A CA 1
ATOM 662 C C . ALA A 1 82 ? -6.860 0.821 11.868 1.00 98.06 82 ALA A C 1
ATOM 664 O O . ALA A 1 82 ? -6.016 0.051 12.319 1.00 98.06 82 ALA A O 1
ATOM 665 N N . ARG A 1 83 ? -7.957 0.397 11.240 1.00 98.38 83 ARG A N 1
ATOM 666 C CA . ARG A 1 83 ? -8.273 -1.015 10.990 1.00 98.38 83 ARG A CA 1
ATOM 667 C C . ARG A 1 83 ? -7.940 -1.426 9.565 1.00 98.38 83 ARG A C 1
ATOM 669 O O . ARG A 1 83 ? -7.551 -2.565 9.337 1.00 98.38 83 ARG A O 1
ATOM 676 N N . VAL A 1 84 ? -8.098 -0.496 8.624 1.00 98.69 84 VAL A N 1
ATOM 677 C CA . VAL A 1 84 ? -7.854 -0.720 7.198 1.00 98.69 84 VAL A CA 1
ATOM 678 C C . VAL A 1 84 ? -7.029 0.424 6.628 1.00 98.69 84 VAL A C 1
ATOM 680 O O . VAL A 1 84 ? -7.249 1.586 6.966 1.00 98.69 84 VAL A O 1
ATOM 683 N N . CYS A 1 85 ? -6.083 0.128 5.747 1.00 98.50 85 CYS A N 1
ATOM 684 C CA . CYS A 1 85 ? -5.347 1.150 5.009 1.00 98.50 85 CYS A CA 1
ATOM 685 C C . CYS A 1 85 ? -5.227 0.772 3.536 1.00 98.50 85 CYS A C 1
ATOM 687 O O . CYS A 1 85 ? -4.874 -0.356 3.201 1.00 98.50 85 CYS A O 1
ATOM 689 N N . VAL A 1 86 ? -5.461 1.733 2.647 1.00 98.38 86 VAL A N 1
ATOM 690 C CA . VAL A 1 86 ? -4.879 1.659 1.304 1.00 98.38 86 VAL A CA 1
ATOM 691 C C . VAL A 1 86 ? -3.368 1.819 1.454 1.00 98.38 86 VAL A C 1
ATOM 693 O O . VAL A 1 86 ? -2.905 2.581 2.295 1.00 98.38 86 VAL A O 1
ATOM 696 N N . GLU A 1 87 ? -2.589 1.081 0.681 1.00 97.06 87 GLU A N 1
ATOM 697 C CA . GLU A 1 87 ? -1.135 1.211 0.652 1.00 97.06 87 GLU A CA 1
ATOM 698 C C . GLU A 1 87 ? -0.690 2.664 0.354 1.00 97.06 87 GLU A C 1
ATOM 700 O O . GLU A 1 87 ? -1.300 3.328 -0.490 1.00 97.06 87 GLU A O 1
ATOM 705 N N . PRO A 1 88 ? 0.371 3.190 1.002 1.00 96.38 88 PRO A N 1
ATOM 706 C CA . PRO A 1 88 ? 0.845 4.538 0.729 1.00 96.38 88 PRO A CA 1
ATOM 707 C C . PRO A 1 88 ? 1.646 4.520 -0.570 1.00 96.38 88 PRO A C 1
ATOM 709 O O . PRO A 1 88 ? 2.787 4.058 -0.618 1.00 96.38 88 PRO A O 1
ATOM 712 N N . ASN A 1 89 ? 1.029 4.987 -1.648 1.00 93.25 89 ASN A N 1
ATOM 713 C CA . ASN A 1 89 ? 1.603 4.889 -2.977 1.00 93.25 89 ASN A CA 1
ATOM 714 C C . ASN A 1 89 ? 2.599 6.026 -3.252 1.00 93.25 89 ASN A C 1
ATOM 716 O O . ASN A 1 89 ? 2.213 7.097 -3.707 1.00 93.25 89 ASN A O 1
ATOM 720 N N . PHE A 1 90 ? 3.885 5.787 -2.975 1.00 95.12 90 PHE A N 1
ATOM 721 C CA . PHE A 1 90 ? 4.957 6.689 -3.401 1.00 95.12 90 PHE A CA 1
ATOM 722 C C . PHE A 1 90 ? 5.019 6.718 -4.931 1.00 95.12 90 PHE A C 1
ATOM 724 O O . PHE A 1 90 ? 5.169 5.680 -5.578 1.00 95.12 90 PHE A O 1
ATOM 731 N N . SER A 1 91 ? 4.915 7.910 -5.502 1.00 94.44 91 SER A N 1
ATOM 732 C CA . SER A 1 91 ? 4.762 8.138 -6.932 1.00 94.44 91 SER A CA 1
ATOM 733 C C . SER A 1 91 ? 5.863 7.446 -7.742 1.00 94.44 91 SER A C 1
ATOM 735 O O . SER A 1 91 ? 7.048 7.723 -7.566 1.00 94.44 91 SER A O 1
ATOM 737 N N . ALA A 1 92 ? 5.477 6.571 -8.672 1.00 95.94 92 ALA A N 1
ATOM 738 C CA . ALA A 1 92 ? 6.361 5.950 -9.660 1.00 95.94 92 ALA A CA 1
ATOM 739 C C . ALA A 1 92 ? 5.892 6.352 -11.067 1.00 95.94 92 ALA A C 1
ATOM 741 O O . ALA A 1 92 ? 5.016 5.715 -11.651 1.00 95.94 92 ALA A O 1
ATOM 742 N N . LEU A 1 93 ? 6.431 7.462 -11.580 1.00 95.75 93 LEU A N 1
ATOM 743 C CA . LEU A 1 93 ? 6.007 8.096 -12.838 1.00 95.75 93 LEU A CA 1
ATOM 744 C C . LEU A 1 93 ? 6.909 7.690 -14.004 1.00 95.75 93 LEU A C 1
ATOM 746 O O . LEU A 1 93 ? 8.104 7.505 -13.804 1.00 95.75 93 LEU A O 1
ATOM 750 N N . ASP A 1 94 ? 6.388 7.657 -15.232 1.00 96.62 94 ASP A N 1
ATOM 751 C CA . ASP A 1 94 ? 7.146 7.237 -16.428 1.00 96.62 94 ASP A CA 1
ATOM 752 C C . ASP A 1 94 ? 8.431 8.043 -16.675 1.00 96.62 94 ASP A C 1
ATOM 754 O O . ASP A 1 94 ? 9.426 7.503 -17.165 1.00 96.62 94 ASP A O 1
ATOM 758 N N . SER A 1 95 ? 8.437 9.311 -16.259 1.00 97.25 95 SER A N 1
ATOM 759 C CA . SER A 1 95 ? 9.597 10.204 -16.313 1.00 97.25 95 SER A CA 1
ATOM 760 C C . SER A 1 95 ? 10.702 9.856 -15.308 1.00 97.25 95 SER A C 1
ATOM 762 O O . SER A 1 95 ? 11.846 10.270 -15.492 1.00 97.25 95 SER A O 1
ATOM 764 N N . MET A 1 96 ? 10.403 9.095 -14.251 1.00 97.38 96 MET A N 1
ATOM 765 C CA . MET A 1 96 ? 11.390 8.710 -13.242 1.00 97.38 96 MET A CA 1
ATOM 766 C C . MET A 1 96 ? 12.330 7.620 -13.778 1.00 97.38 96 MET A C 1
ATOM 768 O O . MET A 1 96 ? 11.882 6.698 -14.475 1.00 97.38 96 MET A O 1
ATOM 772 N N . PRO A 1 97 ? 13.631 7.653 -13.436 1.00 97.75 97 PRO A N 1
ATOM 773 C CA . PRO A 1 97 ? 14.548 6.560 -13.744 1.00 97.75 97 PRO A CA 1
ATOM 774 C C . PRO A 1 97 ? 14.209 5.315 -12.906 1.00 97.75 97 PRO A C 1
ATOM 776 O O . PRO A 1 97 ? 13.705 5.434 -11.788 1.00 97.75 97 PRO A O 1
ATOM 779 N N . PHE A 1 98 ? 14.512 4.120 -13.432 1.00 96.19 98 PHE A N 1
ATOM 780 C CA . PHE A 1 98 ? 14.145 2.846 -12.793 1.00 96.19 98 PHE A CA 1
ATOM 781 C C . PHE A 1 98 ? 14.565 2.732 -11.319 1.00 96.19 98 PHE A C 1
ATOM 783 O O . PHE A 1 98 ? 13.711 2.343 -10.527 1.00 96.19 98 PHE A O 1
ATOM 790 N N . PRO A 1 99 ? 15.786 3.137 -10.902 1.00 97.00 99 PRO A N 1
ATOM 791 C CA . PRO A 1 99 ? 16.176 3.059 -9.494 1.00 97.00 99 PRO A CA 1
ATOM 792 C C . PRO A 1 99 ? 15.245 3.833 -8.550 1.00 97.00 99 PRO A C 1
ATOM 794 O O . PRO A 1 99 ? 14.936 3.362 -7.460 1.00 97.00 99 PRO A O 1
ATOM 797 N N . VAL A 1 100 ? 14.751 5.001 -8.977 1.00 97.00 100 VAL A N 1
ATOM 798 C CA . VAL A 1 100 ? 13.838 5.826 -8.171 1.00 97.00 100 VAL A CA 1
ATOM 799 C C . VAL A 1 100 ? 12.457 5.180 -8.098 1.00 97.00 100 VAL A C 1
ATOM 801 O O . VAL A 1 100 ? 11.898 5.051 -7.010 1.00 97.00 100 VAL A O 1
ATOM 804 N N . GLY A 1 101 ? 11.924 4.731 -9.237 1.00 97.31 101 GLY A N 1
ATOM 805 C CA . GLY A 1 101 ? 10.621 4.070 -9.276 1.00 97.31 101 GLY A CA 1
ATOM 806 C C . GLY A 1 101 ? 10.605 2.757 -8.491 1.00 97.31 101 GLY A C 1
ATOM 807 O O . GLY A 1 101 ? 9.689 2.533 -7.707 1.00 97.31 101 GLY A O 1
ATOM 808 N N . TRP A 1 102 ? 11.640 1.923 -8.621 1.00 97.38 102 TRP A N 1
ATOM 809 C CA . TRP A 1 102 ? 11.767 0.682 -7.851 1.00 97.38 102 TRP A CA 1
ATOM 810 C C . TRP A 1 102 ? 11.879 0.935 -6.351 1.00 97.38 102 TRP A C 1
ATOM 812 O O . TRP A 1 102 ? 11.194 0.269 -5.581 1.00 97.38 102 TRP A O 1
ATOM 822 N N . ASN A 1 103 ? 12.653 1.938 -5.929 1.00 96.50 103 ASN A N 1
ATOM 823 C CA . ASN A 1 103 ? 12.701 2.326 -4.521 1.00 96.50 103 ASN A CA 1
ATOM 824 C C . ASN A 1 103 ? 11.316 2.753 -4.005 1.00 96.50 103 ASN A C 1
ATOM 826 O O . ASN A 1 103 ? 10.917 2.380 -2.907 1.00 96.50 103 ASN A O 1
ATOM 830 N N . ASN A 1 104 ? 10.538 3.488 -4.798 1.00 97.19 104 ASN A N 1
ATOM 831 C CA . ASN A 1 104 ? 9.187 3.883 -4.404 1.00 97.19 104 ASN A CA 1
ATOM 832 C C . ASN A 1 104 ? 8.221 2.687 -4.321 1.00 97.19 104 ASN A C 1
ATOM 834 O O . ASN A 1 104 ? 7.462 2.598 -3.353 1.00 97.19 104 ASN A O 1
ATOM 838 N N . LEU A 1 105 ? 8.310 1.729 -5.254 1.00 97.06 105 LEU A N 1
ATOM 839 C CA . LEU A 1 105 ? 7.579 0.455 -5.188 1.00 97.06 105 LEU A CA 1
ATOM 840 C C . LEU A 1 105 ? 7.962 -0.375 -3.950 1.00 97.06 105 LEU A C 1
ATOM 842 O O . LEU A 1 105 ? 7.099 -0.964 -3.301 1.00 97.06 105 LEU A O 1
ATOM 846 N N . TYR A 1 106 ? 9.244 -0.388 -3.589 1.00 96.56 106 TYR A N 1
ATOM 847 C CA . TYR A 1 106 ? 9.724 -1.043 -2.375 1.00 96.56 106 TYR A CA 1
ATOM 848 C C . TYR A 1 106 ? 9.155 -0.384 -1.121 1.00 96.56 106 TYR A C 1
ATOM 850 O O . TYR A 1 106 ? 8.566 -1.060 -0.280 1.00 96.56 106 TYR A O 1
ATOM 858 N N . ARG A 1 107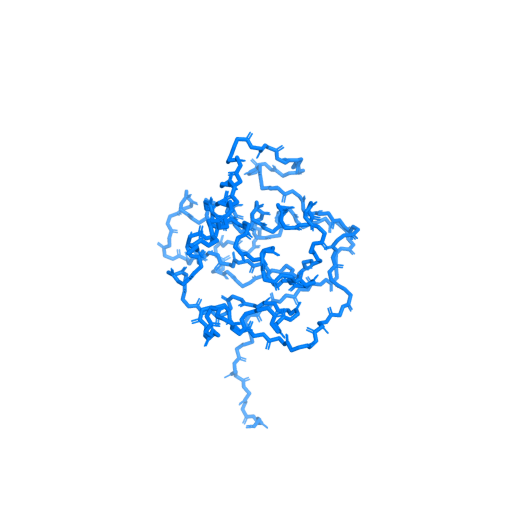 ? 9.247 0.946 -1.022 1.00 96.00 107 ARG A N 1
ATOM 859 C CA . ARG A 1 107 ? 8.762 1.702 0.139 1.00 96.00 107 ARG A CA 1
ATOM 860 C C . ARG A 1 107 ? 7.269 1.498 0.376 1.00 96.00 107 ARG A C 1
ATOM 862 O O . ARG A 1 107 ? 6.873 1.307 1.524 1.00 96.00 107 ARG A O 1
ATOM 869 N N . LYS A 1 108 ? 6.442 1.502 -0.678 1.00 96.00 108 LYS A N 1
ATOM 870 C CA . LYS A 1 108 ? 4.993 1.273 -0.528 1.00 96.00 108 LYS A CA 1
ATOM 871 C C . LYS A 1 108 ? 4.703 -0.136 0.006 1.00 96.00 108 LYS A C 1
ATOM 873 O O . LYS A 1 108 ? 4.008 -0.261 1.017 1.00 96.00 108 LYS A O 1
ATOM 878 N N . ARG A 1 109 ? 5.343 -1.166 -0.571 1.00 97.06 109 ARG A N 1
ATOM 879 C CA . ARG A 1 109 ? 5.175 -2.577 -0.180 1.00 97.06 109 ARG A CA 1
ATOM 880 C C . ARG A 1 109 ? 5.661 -2.825 1.240 1.00 97.06 109 ARG A C 1
ATOM 882 O O . ARG A 1 109 ? 4.985 -3.499 2.010 1.00 97.06 109 ARG A O 1
ATOM 889 N N . TRP A 1 110 ? 6.802 -2.249 1.607 1.00 96.81 110 TRP A N 1
ATOM 890 C CA . TRP A 1 110 ? 7.386 -2.400 2.935 1.00 96.81 110 TRP A CA 1
ATOM 891 C C . TRP A 1 110 ? 6.532 -1.744 4.020 1.00 96.81 110 TRP A C 1
ATOM 893 O O . TRP A 1 110 ? 6.263 -2.382 5.036 1.00 96.81 110 TRP A O 1
ATOM 903 N N . VAL A 1 111 ? 6.041 -0.516 3.801 1.00 97.38 111 VAL A N 1
ATOM 904 C CA . VAL A 1 111 ? 5.167 0.160 4.777 1.00 97.38 111 VAL A CA 1
ATOM 905 C C . VAL A 1 111 ? 3.850 -0.597 4.941 1.00 97.38 111 VAL A C 1
ATOM 907 O O . VAL A 1 111 ? 3.430 -0.851 6.069 1.00 97.38 111 VAL A O 1
ATOM 910 N N . ALA A 1 112 ? 3.231 -1.024 3.835 1.00 97.75 112 ALA A N 1
ATOM 911 C CA . ALA A 1 112 ? 2.031 -1.852 3.883 1.00 97.75 112 ALA A CA 1
ATOM 912 C C . ALA A 1 112 ? 2.272 -3.173 4.622 1.00 97.75 112 ALA A C 1
ATOM 914 O O . ALA A 1 112 ? 1.493 -3.532 5.505 1.00 97.75 112 ALA A O 1
ATOM 915 N N . ARG A 1 113 ? 3.367 -3.877 4.315 1.00 97.44 113 ARG A N 1
ATOM 916 C CA . ARG A 1 113 ? 3.721 -5.123 4.996 1.00 97.44 113 ARG A CA 1
ATOM 917 C C . ARG A 1 113 ? 3.921 -4.898 6.492 1.00 97.44 113 ARG A C 1
ATOM 919 O O . ARG A 1 113 ? 3.404 -5.676 7.286 1.00 97.44 113 ARG A O 1
ATOM 926 N N . TRP A 1 114 ? 4.593 -3.817 6.881 1.00 97.19 114 TRP A N 1
ATOM 927 C CA . TRP A 1 114 ? 4.767 -3.460 8.285 1.00 97.19 114 TRP A CA 1
ATOM 928 C C . TRP A 1 114 ? 3.415 -3.235 8.985 1.00 97.19 114 TRP A C 1
ATOM 930 O O . TRP A 1 114 ? 3.197 -3.780 10.065 1.00 97.19 114 TRP A O 1
ATOM 940 N N . TRP A 1 115 ? 2.467 -2.528 8.357 1.00 98.06 115 TRP A N 1
ATOM 941 C CA . TRP A 1 115 ? 1.109 -2.354 8.895 1.00 98.06 115 TRP A CA 1
ATOM 942 C C . TRP A 1 115 ? 0.349 -3.672 9.072 1.00 98.06 115 TRP A C 1
ATOM 944 O O . TRP A 1 115 ? -0.326 -3.843 10.088 1.00 98.06 115 TRP A O 1
ATOM 954 N N . GLN A 1 116 ? 0.500 -4.624 8.146 1.00 98.25 116 GLN A N 1
ATOM 955 C CA . GLN A 1 116 ? -0.110 -5.952 8.274 1.00 98.25 116 GLN A CA 1
ATOM 956 C C . GLN A 1 116 ? 0.387 -6.702 9.513 1.00 98.25 116 GLN A C 1
ATOM 958 O O . GLN A 1 116 ? -0.404 -7.347 10.202 1.00 98.25 116 GLN A O 1
ATOM 963 N N . GLU A 1 117 ? 1.676 -6.582 9.839 1.00 97.19 117 GLU A N 1
ATOM 964 C CA . GLU A 1 117 ? 2.237 -7.165 11.066 1.00 97.19 117 GLU A CA 1
ATOM 965 C C . GLU A 1 117 ? 1.713 -6.473 12.334 1.00 97.19 117 GLU A C 1
ATOM 967 O O . GLU A 1 117 ? 1.652 -7.094 13.392 1.00 97.19 117 GLU A O 1
ATOM 972 N N . GLN A 1 118 ? 1.269 -5.216 12.230 1.00 97.44 118 GLN A N 1
ATOM 973 C CA . GLN A 1 118 ? 0.594 -4.493 13.316 1.00 97.44 118 GLN A CA 1
ATOM 974 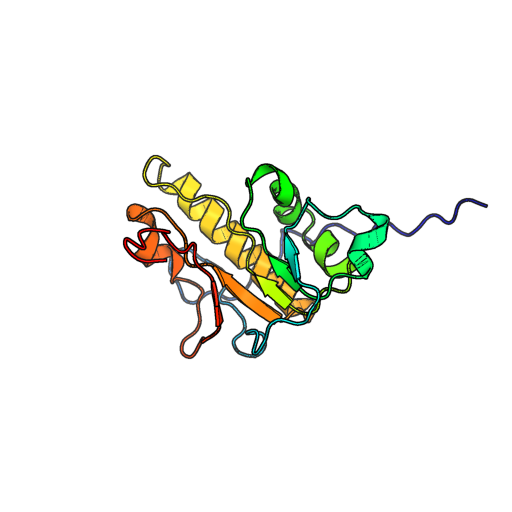C C . GLN A 1 118 ? -0.927 -4.729 13.356 1.00 97.44 118 GLN A C 1
ATOM 976 O O . GLN A 1 118 ? -1.631 -4.106 14.150 1.00 97.44 118 GLN A O 1
ATOM 981 N N . GLY A 1 119 ? -1.449 -5.636 12.525 1.00 97.88 119 GLY A N 1
ATOM 982 C CA . GLY A 1 119 ? -2.857 -6.031 12.527 1.00 97.88 119 GLY A CA 1
ATOM 983 C C . GLY A 1 119 ? -3.790 -5.139 11.708 1.00 97.88 119 GLY A C 1
ATOM 984 O O . GLY A 1 119 ? -5.004 -5.283 11.840 1.00 97.88 119 GLY A O 1
ATOM 985 N N . ILE A 1 120 ? -3.247 -4.252 10.870 1.00 98.56 120 ILE A N 1
ATOM 986 C CA . ILE A 1 120 ? -4.022 -3.447 9.919 1.00 98.56 120 ILE A CA 1
ATOM 987 C C . ILE A 1 120 ? -4.221 -4.252 8.635 1.00 98.56 120 ILE A C 1
ATOM 989 O O . ILE A 1 120 ? -3.254 -4.735 8.043 1.00 98.56 120 ILE A O 1
ATOM 993 N N . ASP A 1 121 ? -5.461 -4.349 8.163 1.00 98.81 121 ASP A N 1
ATOM 994 C CA . ASP A 1 121 ? -5.739 -4.976 6.874 1.00 98.81 121 ASP A CA 1
ATOM 995 C C . ASP A 1 121 ? -5.476 -3.989 5.725 1.00 98.81 121 ASP A C 1
ATOM 997 O O . ASP A 1 121 ? -5.796 -2.800 5.808 1.00 98.81 121 ASP A O 1
ATOM 1001 N N . VAL A 1 122 ? -4.885 -4.468 4.630 1.00 98.75 122 VAL A N 1
ATOM 1002 C CA . VAL A 1 122 ? -4.398 -3.603 3.544 1.00 98.75 122 VAL A CA 1
ATOM 1003 C C . VAL A 1 122 ? -5.206 -3.770 2.259 1.00 98.75 122 VAL A C 1
ATOM 1005 O O . VAL A 1 122 ? -5.577 -4.878 1.873 1.00 98.75 122 VAL A O 1
ATOM 1008 N N . ILE A 1 123 ? -5.432 -2.652 1.567 1.00 98.56 123 ILE A N 1
ATOM 1009 C CA . ILE A 1 123 ? -5.850 -2.588 0.164 1.00 98.56 123 ILE A CA 1
ATOM 1010 C C . ILE A 1 123 ? -4.620 -2.185 -0.661 1.00 98.56 123 ILE A C 1
ATOM 1012 O O . ILE A 1 123 ? -4.022 -1.139 -0.414 1.00 98.56 123 ILE A O 1
ATOM 1016 N N . ALA A 1 124 ? -4.225 -3.006 -1.632 1.00 98.06 124 ALA A N 1
ATOM 1017 C CA . ALA A 1 124 ? -3.054 -2.734 -2.462 1.00 98.06 124 ALA A CA 1
ATOM 1018 C C . ALA A 1 124 ? -3.350 -1.638 -3.491 1.00 98.06 124 ALA A C 1
ATOM 1020 O O . ALA A 1 124 ? -4.354 -1.715 -4.198 1.00 98.06 124 ALA A O 1
ATOM 1021 N N . ASP A 1 125 ? -2.465 -0.652 -3.622 1.00 97.12 125 ASP A N 1
ATOM 1022 C CA . ASP A 1 125 ? -2.633 0.410 -4.615 1.00 97.12 125 ASP A CA 1
ATOM 1023 C C . ASP A 1 125 ? -1.933 0.030 -5.929 1.00 97.12 125 ASP A C 1
ATOM 1025 O O . ASP A 1 125 ? -0.734 -0.269 -5.949 1.00 97.12 125 ASP A O 1
ATOM 1029 N N . LEU A 1 126 ? -2.667 0.042 -7.042 1.00 95.69 126 LEU A N 1
ATOM 1030 C CA . LEU A 1 126 ? -2.156 -0.335 -8.359 1.00 95.69 126 LEU A CA 1
ATOM 1031 C C . LEU A 1 126 ? -1.812 0.847 -9.284 1.00 95.69 126 LEU A C 1
ATOM 1033 O O . LEU A 1 126 ? -1.326 0.621 -10.393 1.00 95.69 126 LEU A O 1
ATOM 1037 N N . TYR A 1 127 ? -1.998 2.091 -8.845 1.00 94.38 127 TYR A N 1
ATOM 1038 C CA . TYR A 1 127 ? -1.818 3.272 -9.685 1.00 94.38 127 TYR A CA 1
ATOM 1039 C C . TYR A 1 127 ? -0.341 3.664 -9.843 1.00 94.38 127 TYR A C 1
ATOM 1041 O O . TYR A 1 127 ? 0.270 4.248 -8.956 1.00 94.38 127 TYR A O 1
ATOM 1049 N N . VAL A 1 128 ? 0.257 3.374 -10.996 1.00 95.56 128 VAL A N 1
ATOM 1050 C CA . VAL A 1 128 ? 1.632 3.779 -11.339 1.00 95.56 128 VAL A CA 1
ATOM 1051 C C . VAL A 1 128 ? 1.722 4.148 -12.819 1.00 95.56 128 VAL A C 1
ATOM 1053 O O . VAL A 1 128 ? 0.831 3.807 -13.598 1.00 95.56 128 VAL A O 1
ATOM 1056 N N . GLY A 1 129 ? 2.806 4.815 -13.224 1.00 95.56 129 GLY A N 1
ATOM 1057 C CA . GLY A 1 129 ? 3.117 5.031 -14.639 1.00 95.56 129 GLY A CA 1
ATOM 1058 C C . GLY A 1 129 ? 3.214 3.710 -15.412 1.00 95.56 129 GLY A C 1
ATOM 1059 O O . GLY A 1 129 ? 3.565 2.670 -14.840 1.00 95.56 129 GLY A O 1
ATOM 1060 N N . ALA A 1 130 ? 2.918 3.746 -16.715 1.00 95.25 130 ALA A N 1
ATOM 1061 C CA . ALA A 1 130 ? 2.910 2.574 -17.593 1.00 95.25 130 ALA A CA 1
ATOM 1062 C C . ALA A 1 130 ? 4.209 1.752 -17.496 1.00 95.25 130 ALA A C 1
ATOM 1064 O O . ALA A 1 130 ? 4.176 0.523 -17.420 1.00 95.25 130 ALA A O 1
ATOM 1065 N N . LYS A 1 131 ? 5.351 2.436 -17.378 1.00 96.00 131 LYS A N 1
ATOM 1066 C CA . LYS A 1 131 ? 6.694 1.863 -17.207 1.00 96.00 131 LYS A CA 1
ATOM 1067 C C . LYS A 1 131 ? 6.822 0.928 -15.997 1.00 96.00 131 LYS A C 1
ATOM 1069 O O . LYS A 1 131 ? 7.661 0.026 -15.999 1.00 96.00 131 LYS A O 1
ATOM 1074 N N . TYR A 1 132 ? 6.019 1.134 -14.954 1.00 96.75 132 TYR A N 1
ATOM 1075 C CA . TYR A 1 132 ? 6.122 0.419 -13.680 1.00 96.75 132 TYR A CA 1
ATOM 1076 C C . TYR A 1 132 ? 4.992 -0.582 -13.434 1.00 96.75 132 TYR A C 1
ATOM 1078 O O . TYR A 1 132 ? 5.061 -1.306 -12.445 1.00 96.75 132 TYR A O 1
ATOM 1086 N N . GLN A 1 133 ? 3.993 -0.685 -14.317 1.00 94.69 133 GLN A N 1
ATOM 1087 C CA . GLN A 1 133 ? 2.808 -1.526 -14.093 1.00 94.69 133 GLN A CA 1
ATOM 1088 C C . GLN A 1 133 ? 3.157 -2.987 -13.780 1.00 94.69 133 GLN A C 1
ATOM 1090 O O . GLN A 1 133 ? 2.695 -3.520 -12.774 1.00 94.69 133 GLN A O 1
ATOM 1095 N N . ALA A 1 134 ? 4.023 -3.617 -14.582 1.00 93.94 134 ALA A N 1
ATOM 1096 C CA . ALA A 1 134 ? 4.444 -5.004 -14.357 1.00 93.94 134 ALA A CA 1
ATOM 1097 C C . ALA A 1 134 ? 5.165 -5.193 -13.009 1.00 93.94 134 ALA A C 1
ATOM 1099 O O . ALA A 1 134 ? 4.951 -6.183 -12.316 1.00 93.94 134 ALA A O 1
ATOM 1100 N N . HIS A 1 135 ? 5.984 -4.218 -12.612 1.00 95.69 135 HIS A N 1
ATOM 1101 C CA . HIS A 1 135 ? 6.725 -4.245 -11.352 1.00 95.69 135 HIS A CA 1
ATOM 1102 C C . HIS A 1 135 ? 5.813 -4.008 -10.145 1.00 95.69 135 HIS A C 1
ATOM 1104 O O . HIS A 1 135 ? 6.029 -4.589 -9.091 1.00 95.69 135 HIS A O 1
ATOM 1110 N N . ASN A 1 136 ? 4.765 -3.195 -10.288 1.00 95.94 136 ASN A N 1
ATOM 1111 C CA . ASN A 1 136 ? 3.830 -2.914 -9.200 1.00 95.94 136 ASN A CA 1
ATOM 1112 C C . ASN A 1 136 ? 3.007 -4.153 -8.801 1.00 95.94 136 ASN A C 1
ATOM 1114 O O . ASN A 1 136 ? 2.532 -4.224 -7.673 1.00 95.94 136 ASN A O 1
ATOM 1118 N N . TRP A 1 137 ? 2.878 -5.157 -9.674 1.00 96.25 137 TRP A N 1
ATOM 1119 C CA . TRP A 1 137 ? 2.292 -6.456 -9.317 1.00 96.25 137 TRP A CA 1
ATOM 1120 C C . TRP A 1 137 ? 3.205 -7.326 -8.444 1.00 96.25 137 TRP A C 1
ATOM 1122 O O . TRP A 1 137 ? 2.719 -8.238 -7.778 1.00 96.25 137 TRP A O 1
ATOM 1132 N N . MET A 1 138 ? 4.513 -7.060 -8.414 1.00 96.81 138 MET A N 1
ATOM 1133 C CA . MET A 1 138 ? 5.438 -7.797 -7.556 1.00 96.81 138 MET A CA 1
ATOM 1134 C C . MET A 1 138 ? 5.136 -7.512 -6.076 1.00 96.81 138 MET A C 1
ATOM 1136 O O . MET A 1 138 ? 4.773 -6.396 -5.689 1.00 96.81 138 MET A O 1
ATOM 1140 N N . GLY A 1 139 ? 5.237 -8.552 -5.249 1.00 96.00 139 GLY A N 1
ATOM 1141 C CA . GLY A 1 139 ? 4.845 -8.509 -3.842 1.00 96.00 139 GLY A CA 1
ATOM 1142 C C . GLY A 1 139 ? 3.330 -8.604 -3.593 1.00 96.00 139 GLY A C 1
ATOM 1143 O O . GLY A 1 139 ? 2.909 -8.611 -2.439 1.00 96.00 139 GLY A O 1
ATOM 1144 N N . ILE A 1 140 ? 2.491 -8.722 -4.629 1.00 97.56 140 ILE A N 1
ATOM 1145 C CA . ILE A 1 140 ? 1.076 -9.089 -4.469 1.00 97.56 140 ILE A CA 1
ATOM 1146 C C . ILE A 1 140 ? 0.946 -10.617 -4.528 1.00 97.56 140 ILE A C 1
ATOM 1148 O O . ILE A 1 140 ? 1.216 -11.203 -5.578 1.00 97.56 140 ILE A O 1
ATOM 1152 N N . PRO A 1 141 ? 0.516 -11.291 -3.445 1.00 96.88 141 PRO A N 1
ATOM 1153 C CA . PRO A 1 141 ? 0.388 -12.742 -3.449 1.00 96.88 141 PRO A CA 1
ATOM 1154 C C . PRO A 1 141 ? -0.766 -13.201 -4.352 1.00 96.88 141 PRO A C 1
ATOM 1156 O O . PRO A 1 141 ? -1.771 -12.508 -4.541 1.00 96.88 141 PRO A O 1
ATOM 1159 N N . LYS A 1 142 ? -0.660 -14.429 -4.869 1.00 95.62 142 LYS A N 1
ATOM 1160 C CA . LYS A 1 142 ? -1.759 -15.067 -5.609 1.00 95.62 142 LYS A CA 1
ATOM 1161 C C . LYS A 1 142 ? -3.015 -15.149 -4.735 1.00 95.62 142 LYS A C 1
ATOM 1163 O O . LYS A 1 142 ? -2.941 -15.518 -3.566 1.00 95.62 142 LYS A O 1
ATOM 1168 N N . GLY A 1 143 ? -4.170 -14.843 -5.325 1.00 96.12 143 GLY A N 1
ATOM 1169 C CA . GLY A 1 143 ? -5.461 -14.858 -4.629 1.00 96.12 143 GLY A CA 1
ATOM 1170 C C . GLY A 1 143 ? -5.808 -13.563 -3.889 1.00 96.12 143 GLY A C 1
ATOM 1171 O O . GLY A 1 143 ? -6.828 -13.531 -3.203 1.00 96.12 143 GLY A O 1
ATOM 1172 N N . TRP A 1 144 ? -4.999 -12.507 -4.020 1.00 98.00 144 TRP A N 1
ATOM 1173 C CA . TRP A 1 144 ? -5.340 -11.174 -3.522 1.00 98.00 144 TRP A CA 1
ATOM 1174 C C . TRP A 1 144 ? -6.560 -10.590 -4.249 1.00 98.00 144 TRP A C 1
ATOM 1176 O O . TRP A 1 144 ? -6.744 -10.817 -5.445 1.00 98.00 144 TRP A O 1
ATOM 1186 N N . ARG A 1 145 ? -7.421 -9.860 -3.528 1.00 97.06 145 ARG A N 1
ATOM 1187 C CA . ARG A 1 145 ? -8.707 -9.356 -4.056 1.00 97.06 145 ARG A CA 1
ATOM 1188 C C . ARG A 1 145 ? -9.020 -7.903 -3.694 1.00 97.06 145 ARG A C 1
ATOM 1190 O O . ARG A 1 145 ? -10.053 -7.393 -4.115 1.00 97.06 145 ARG A O 1
ATOM 1197 N N . ALA A 1 146 ? -8.156 -7.242 -2.927 1.00 97.06 146 ALA A N 1
ATOM 1198 C CA . ALA A 1 146 ? -8.393 -5.899 -2.406 1.00 97.06 146 ALA A CA 1
ATOM 1199 C C . ALA A 1 146 ? -7.477 -4.880 -3.090 1.00 97.06 146 ALA A C 1
ATOM 1201 O O . ALA A 1 146 ? -6.320 -4.715 -2.698 1.00 97.06 146 ALA A O 1
ATOM 1202 N N . TYR A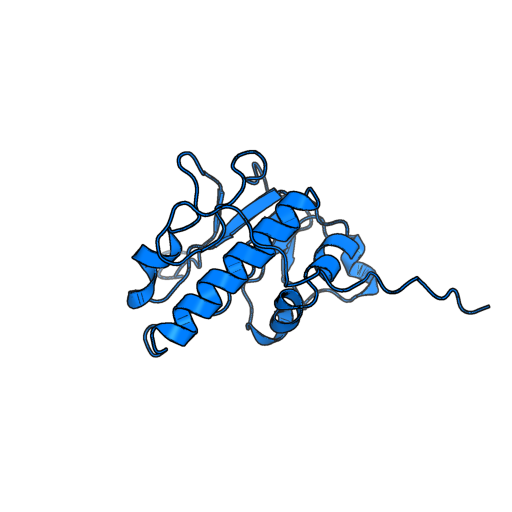 1 147 ? -7.990 -4.190 -4.106 1.00 96.75 147 TYR A N 1
ATOM 1203 C CA . TYR A 1 147 ? -7.219 -3.223 -4.884 1.00 96.75 147 TYR A CA 1
ATOM 1204 C C . TYR A 1 147 ? -7.825 -1.827 -4.808 1.00 96.75 147 TYR A C 1
ATOM 1206 O O . TYR A 1 147 ? -9.043 -1.667 -4.776 1.00 96.75 147 TYR A O 1
ATOM 1214 N N . ALA A 1 148 ? -6.959 -0.824 -4.833 1.00 95.12 148 ALA A N 1
ATOM 1215 C CA . ALA A 1 148 ? -7.315 0.559 -5.068 1.00 95.12 148 ALA A CA 1
ATOM 1216 C C . ALA A 1 148 ? -6.522 1.062 -6.276 1.00 95.12 148 ALA A C 1
ATOM 1218 O O . ALA A 1 148 ? -5.394 0.645 -6.530 1.00 95.12 148 ALA A O 1
ATOM 1219 N N . THR A 1 149 ? -7.123 1.950 -7.048 1.00 90.19 149 THR A N 1
ATOM 1220 C CA . THR A 1 149 ? -6.459 2.640 -8.149 1.00 90.19 149 THR A CA 1
ATOM 1221 C C . THR A 1 149 ? -7.119 3.997 -8.317 1.00 90.19 149 THR A C 1
ATOM 1223 O O . THR A 1 149 ? -8.224 4.225 -7.817 1.00 90.19 149 THR A O 1
ATOM 1226 N N . ARG A 1 150 ? -6.459 4.909 -9.025 1.00 80.31 150 ARG A N 1
ATOM 1227 C CA . ARG A 1 150 ? -7.098 6.153 -9.432 1.00 80.31 150 ARG A CA 1
ATOM 1228 C C . ARG A 1 150 ? -8.079 5.843 -10.561 1.00 80.31 150 ARG A C 1
ATOM 1230 O O . ARG A 1 150 ? -7.675 5.330 -11.600 1.00 80.31 150 ARG A O 1
ATOM 1237 N N . GLY A 1 151 ? -9.353 6.168 -10.360 1.00 70.06 151 GLY A N 1
ATOM 1238 C CA . GLY A 1 151 ? -10.301 6.254 -11.465 1.00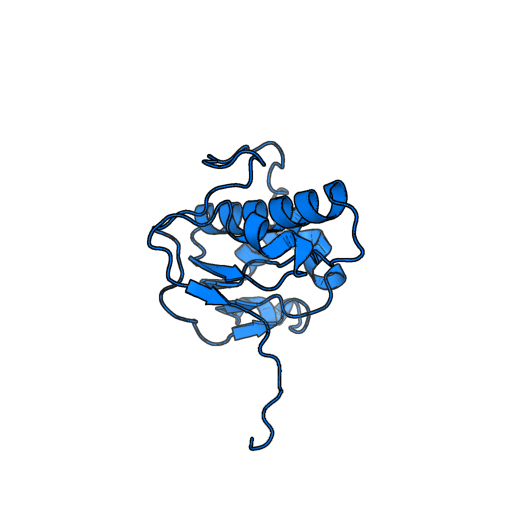 70.06 151 GLY A CA 1
ATOM 1239 C C . GLY A 1 151 ? -9.958 7.468 -12.324 1.00 70.06 151 GLY A C 1
ATOM 1240 O O . GLY A 1 151 ? -9.805 8.573 -11.798 1.00 70.06 151 GLY A O 1
ATOM 1241 N N . SER A 1 152 ? -9.808 7.272 -13.630 1.00 55.06 152 SER A N 1
ATOM 1242 C CA . SER A 1 152 ? -9.861 8.383 -14.576 1.00 55.06 152 SER A CA 1
ATOM 1243 C C . SER A 1 152 ? -11.326 8.766 -14.728 1.00 55.06 152 SER A C 1
ATOM 1245 O O . SER A 1 152 ? -12.133 7.930 -15.124 1.00 55.06 152 SER A O 1
ATOM 1247 N N . ALA A 1 153 ? -11.678 10.007 -14.397 1.00 47.34 153 ALA A N 1
ATOM 1248 C CA . ALA A 1 153 ? -12.960 10.575 -14.792 1.00 47.34 153 ALA A CA 1
ATOM 1249 C C . ALA A 1 153 ? -12.893 10.913 -16.289 1.00 47.34 153 ALA A C 1
ATOM 1251 O O . ALA A 1 153 ? -12.787 12.070 -16.671 1.00 47.34 153 ALA A O 1
ATOM 1252 N N . GLU A 1 154 ? -12.868 9.888 -17.132 1.00 45.47 154 GLU A N 1
ATOM 1253 C CA . GLU A 1 154 ? -13.404 10.006 -18.484 1.00 45.47 154 GLU A CA 1
ATOM 1254 C C . GLU A 1 154 ? -14.757 9.313 -18.451 1.00 45.47 154 GLU A C 1
ATOM 1256 O O . GLU A 1 154 ? -14.922 8.202 -18.943 1.00 45.47 154 GLU A O 1
ATOM 1261 N N . ASP A 1 155 ? -15.702 9.955 -17.772 1.00 43.31 155 ASP A N 1
ATOM 1262 C CA . ASP A 1 155 ? -17.104 9.647 -17.970 1.00 43.31 155 ASP A CA 1
ATOM 1263 C C . ASP A 1 155 ? -17.663 10.748 -18.878 1.00 43.31 155 ASP A C 1
ATOM 1265 O O . ASP A 1 155 ? -17.758 11.900 -18.445 1.00 43.31 155 ASP A O 1
ATOM 1269 N N . PRO A 1 156 ? -17.953 10.464 -20.159 1.00 51.19 156 PRO A N 1
ATOM 1270 C CA . PRO A 1 156 ? -18.699 11.394 -20.989 1.00 51.19 156 PRO A CA 1
ATOM 1271 C C . PRO A 1 156 ? -20.161 11.551 -20.527 1.00 51.19 156 PRO A C 1
ATOM 1273 O O . PRO A 1 156 ? -20.834 12.441 -21.043 1.00 51.19 156 PRO A O 1
ATOM 1276 N N . GLU A 1 157 ? -20.654 10.721 -19.588 1.00 41.00 157 GLU A N 1
ATOM 1277 C CA . GLU A 1 157 ? -22.063 10.692 -19.158 1.00 41.00 157 GLU A CA 1
ATOM 1278 C C . GLU A 1 157 ? -22.303 10.574 -17.627 1.00 41.00 157 GLU A C 1
ATOM 1280 O O . GLU A 1 157 ? -23.421 10.237 -17.228 1.00 41.00 157 GLU A O 1
ATOM 1285 N N . ALA A 1 158 ? -21.336 10.899 -16.753 1.00 44.00 158 ALA A N 1
ATOM 1286 C CA . ALA A 1 158 ? -21.607 11.079 -15.307 1.00 44.00 158 ALA A CA 1
ATOM 1287 C C . ALA A 1 158 ? -22.068 12.494 -14.937 1.00 44.00 158 ALA A C 1
ATOM 1289 O O . ALA A 1 158 ? -21.502 13.475 -15.474 1.00 44.00 158 ALA A O 1
#